Protein AF-A0A6N8F718-F1 (afdb_monomer_lite)

Radius of gyration: 17.51 Å; chains: 1; bounding box: 47×21×45 Å

Organism: NCBI:txid555083

Secondary structure (DSSP, 8-state):
-HHHHHHHHHHHHHHHHHHHHHHHHHHHHHHHHHHHSSSS-----HHHHHHHHHHHHHHHHHHHHHHHHHHHHHHTT-

Sequence (78 aa):
MKNIKELWFWFRLVICPILILHGVYVIGKLVGNSLVSQSGLPNLDSSHFAPLAGAFCALNVLFYTWKEAKVRFSVKHQ

Structure (mmCIF, N/CA/C/O backbone):
data_AF-A0A6N8F718-F1
#
_entry.id   AF-A0A6N8F718-F1
#
loop_
_atom_site.group_PDB
_atom_site.id
_atom_site.type_symbol
_atom_site.label_atom_id
_atom_site.label_alt_id
_atom_site.label_comp_id
_atom_site.label_asym_id
_atom_site.label_entity_id
_atom_site.label_seq_id
_atom_site.pdbx_PDB_ins_code
_atom_site.Cartn_x
_atom_site.Cartn_y
_atom_site.Cartn_z
_atom_site.occupancy
_atom_site.B_iso_or_equiv
_atom_site.auth_seq_id
_atom_site.auth_comp_id
_atom_site.auth_asym_id
_atom_site.auth_atom_id
_atom_site.pdbx_PDB_model_num
ATOM 1 N N . MET A 1 1 ? -11.820 10.763 20.719 1.00 59.94 1 MET A N 1
ATOM 2 C CA . MET A 1 1 ? -10.706 9.824 20.416 1.00 59.94 1 MET A CA 1
ATOM 3 C C . MET A 1 1 ? -11.096 8.638 19.528 1.00 59.94 1 MET A C 1
ATOM 5 O O . MET A 1 1 ? -10.305 8.297 18.659 1.00 59.94 1 MET A O 1
ATOM 9 N N . LYS A 1 2 ? -12.270 8.005 19.704 1.00 72.06 2 LYS A N 1
ATOM 10 C CA . LYS A 1 2 ? -12.688 6.824 18.915 1.00 72.06 2 LYS A CA 1
ATOM 11 C C . LYS A 1 2 ? -12.773 7.107 17.401 1.00 72.06 2 LYS A C 1
ATOM 13 O O . LYS A 1 2 ? -12.138 6.404 16.626 1.00 72.06 2 LYS A O 1
ATOM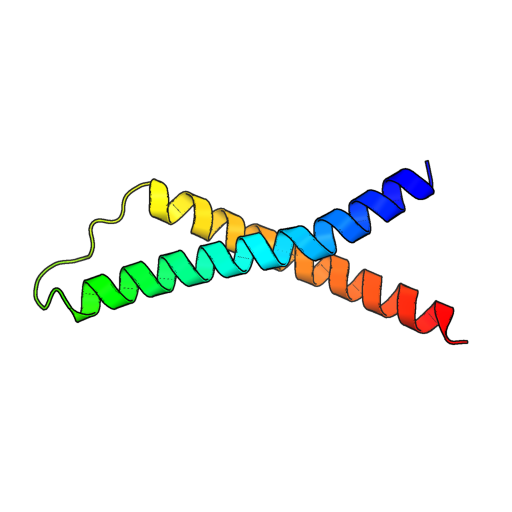 18 N N . ASN A 1 3 ? -13.404 8.222 17.020 1.00 78.31 3 ASN A N 1
ATOM 19 C CA . ASN A 1 3 ? -13.524 8.655 15.617 1.00 78.31 3 ASN A CA 1
ATOM 20 C C . ASN A 1 3 ? -12.171 8.960 14.953 1.00 78.31 3 ASN A C 1
ATOM 22 O O . ASN A 1 3 ? -11.981 8.645 13.790 1.00 78.31 3 ASN A O 1
ATOM 26 N N . ILE A 1 4 ? -11.207 9.518 15.694 1.00 85.56 4 ILE A N 1
ATOM 27 C CA . ILE A 1 4 ? -9.861 9.821 15.170 1.00 85.56 4 ILE A CA 1
ATOM 28 C C . ILE A 1 4 ? -9.112 8.522 14.848 1.00 85.56 4 ILE A C 1
ATOM 30 O O . ILE A 1 4 ? -8.494 8.408 13.794 1.00 85.56 4 ILE A O 1
ATOM 34 N N . LYS A 1 5 ? -9.203 7.517 15.731 1.00 82.06 5 LYS A N 1
ATOM 35 C CA . LYS A 1 5 ? -8.594 6.195 15.509 1.00 82.06 5 LYS A CA 1
ATOM 36 C C . LYS A 1 5 ? -9.229 5.466 14.324 1.00 82.06 5 LYS A C 1
ATOM 38 O O . LYS A 1 5 ? -8.529 4.791 13.579 1.00 82.06 5 LYS A O 1
ATOM 43 N N . GLU A 1 6 ? -10.541 5.604 14.149 1.00 83.25 6 GLU A N 1
ATOM 44 C CA . GLU A 1 6 ? -11.263 5.021 13.017 1.00 83.25 6 GLU A CA 1
ATOM 45 C C . GLU A 1 6 ? -10.914 5.723 11.701 1.00 83.25 6 GLU A C 1
ATOM 47 O O . GLU A 1 6 ? -10.570 5.051 10.732 1.00 83.25 6 GLU A O 1
ATOM 52 N N . LEU A 1 7 ? -10.876 7.058 11.684 1.00 86.69 7 LEU A N 1
ATOM 53 C CA . LEU A 1 7 ? -10.449 7.831 10.518 1.00 86.69 7 LEU A CA 1
ATOM 54 C C . LEU A 1 7 ? -9.022 7.455 10.093 1.00 86.69 7 LEU A C 1
ATOM 56 O O . LEU A 1 7 ? -8.749 7.258 8.913 1.00 86.69 7 LEU A O 1
ATOM 60 N N . TRP A 1 8 ? -8.117 7.292 11.059 1.00 85.12 8 TRP A N 1
ATOM 61 C CA . TRP A 1 8 ? -6.729 6.921 10.794 1.00 85.12 8 TRP A CA 1
ATOM 62 C C . TRP A 1 8 ? -6.570 5.483 10.280 1.00 85.12 8 TRP A C 1
ATOM 64 O O . TRP A 1 8 ? -5.702 5.205 9.451 1.00 85.12 8 TRP A O 1
ATOM 74 N N . PHE A 1 9 ? -7.435 4.572 10.729 1.00 85.50 9 PHE A N 1
ATOM 75 C CA . PHE A 1 9 ? -7.523 3.218 10.191 1.00 85.50 9 PHE A CA 1
ATOM 76 C C . PHE A 1 9 ? -7.935 3.230 8.712 1.00 85.50 9 PHE A C 1
ATOM 78 O O . PHE A 1 9 ? -7.247 2.632 7.886 1.00 85.50 9 PHE A O 1
ATOM 85 N N . TRP A 1 10 ? -8.997 3.965 8.364 1.00 85.31 10 TRP A N 1
ATOM 86 C CA . TRP A 1 10 ? -9.444 4.118 6.974 1.00 85.31 10 TRP A CA 1
ATOM 87 C C . TRP A 1 10 ? -8.386 4.790 6.099 1.00 85.31 10 TRP A C 1
ATOM 89 O O . TRP A 1 10 ? -8.119 4.341 4.988 1.00 85.31 10 TRP A O 1
ATOM 99 N N . PHE A 1 11 ? -7.722 5.813 6.632 1.00 86.69 11 PHE A N 1
ATOM 100 C CA . PHE A 1 11 ? -6.628 6.501 5.958 1.00 86.69 11 PHE A CA 1
ATOM 101 C C . PHE A 1 11 ? -5.478 5.543 5.614 1.00 86.69 11 PHE A C 1
ATOM 103 O O . PHE A 1 11 ? -5.041 5.494 4.466 1.00 86.69 11 PHE A O 1
ATOM 110 N N . ARG A 1 12 ? -5.036 4.710 6.568 1.00 86.31 12 ARG A N 1
ATOM 111 C CA . ARG A 1 12 ? -4.029 3.661 6.318 1.00 86.31 12 ARG A CA 1
ATOM 112 C C . ARG A 1 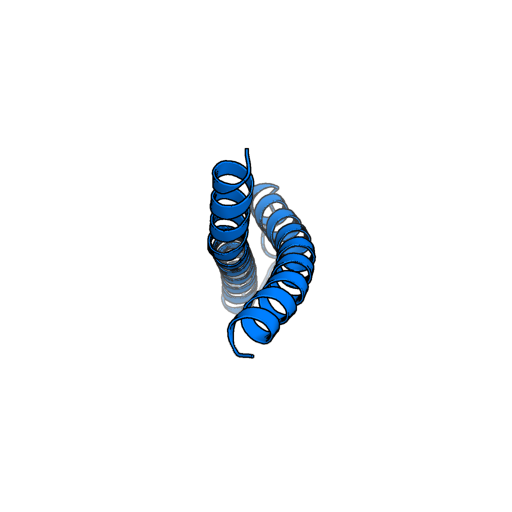12 ? -4.497 2.635 5.290 1.00 86.31 12 ARG A C 1
ATOM 114 O O . ARG A 1 12 ? -3.714 2.251 4.426 1.00 86.31 12 ARG A O 1
ATOM 121 N N . LEU A 1 13 ? -5.758 2.214 5.367 1.00 85.88 13 LEU A N 1
ATOM 122 C CA . LEU A 1 13 ? -6.340 1.238 4.446 1.00 85.88 13 LEU A CA 1
ATOM 123 C C . LEU A 1 13 ? -6.299 1.721 2.985 1.00 85.88 13 LEU A C 1
ATOM 125 O O . LEU A 1 13 ? -6.097 0.908 2.092 1.00 85.88 13 LEU A O 1
ATOM 129 N N . VAL A 1 14 ? -6.452 3.029 2.747 1.00 88.00 14 VAL A N 1
ATOM 130 C CA . VAL A 1 14 ? -6.435 3.634 1.403 1.00 88.00 14 VAL A CA 1
ATOM 131 C C . VAL A 1 14 ? -5.026 4.032 0.955 1.00 88.00 14 VAL A C 1
ATOM 133 O O . VAL A 1 14 ? -4.669 3.839 -0.201 1.00 88.00 14 VAL A O 1
ATOM 136 N N . ILE A 1 15 ? -4.186 4.561 1.845 1.00 88.25 15 ILE A N 1
ATOM 137 C CA . ILE A 1 15 ? -2.865 5.086 1.454 1.00 88.25 15 ILE A CA 1
ATOM 138 C C . ILE A 1 15 ? -1.824 3.999 1.254 1.00 88.25 15 ILE A C 1
ATOM 140 O O . ILE A 1 15 ? -1.004 4.103 0.341 1.00 88.25 15 ILE A O 1
ATOM 144 N N . CYS A 1 16 ? -1.849 2.942 2.065 1.00 88.12 16 CYS A N 1
ATOM 145 C CA . CYS A 1 16 ? -0.916 1.838 1.887 1.00 88.12 16 CYS A CA 1
ATOM 146 C C . CYS A 1 16 ? -0.997 1.206 0.481 1.00 88.12 16 CYS A C 1
ATOM 148 O O . CYS A 1 16 ? 0.060 1.069 -0.132 1.00 88.12 16 CYS A O 1
ATOM 150 N N . PRO A 1 17 ? -2.173 0.876 -0.096 1.00 87.50 17 PRO A N 1
ATOM 151 C CA . PRO A 1 17 ? -2.228 0.348 -1.460 1.00 87.50 17 PRO A CA 1
ATOM 152 C C . PRO A 1 17 ? -1.755 1.353 -2.517 1.00 87.50 17 PRO A C 1
ATOM 154 O O . PRO A 1 17 ? -1.114 0.939 -3.478 1.00 87.50 17 PRO A O 1
ATOM 157 N N . ILE A 1 18 ? -1.968 2.661 -2.327 1.00 89.25 18 ILE A N 1
ATOM 158 C CA . ILE A 1 18 ? -1.432 3.694 -3.234 1.00 89.25 18 ILE A CA 1
ATOM 159 C C . ILE A 1 18 ? 0.106 3.681 -3.229 1.00 89.25 18 ILE A C 1
ATOM 161 O O . ILE A 1 18 ? 0.729 3.685 -4.290 1.00 89.25 18 ILE A O 1
ATOM 165 N N . LEU A 1 19 ? 0.728 3.606 -2.048 1.00 86.81 19 LEU A N 1
ATOM 166 C CA . LEU A 1 19 ? 2.189 3.520 -1.915 1.00 86.81 19 LEU A CA 1
ATOM 167 C C . LEU A 1 19 ? 2.755 2.240 -2.543 1.00 86.81 19 LEU A C 1
ATOM 169 O O . LEU A 1 19 ? 3.814 2.272 -3.167 1.00 86.81 19 LEU A O 1
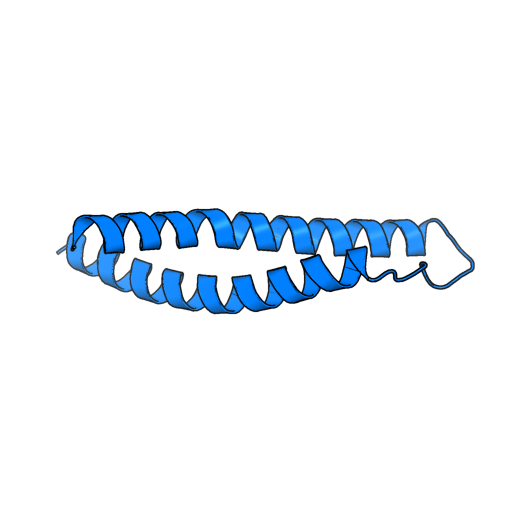ATOM 173 N N . ILE A 1 20 ? 2.038 1.122 -2.414 1.00 89.94 20 ILE A N 1
ATOM 174 C CA . ILE A 1 20 ? 2.427 -0.154 -3.023 1.00 89.94 20 ILE A CA 1
ATOM 175 C C . ILE A 1 20 ? 2.357 -0.065 -4.548 1.00 89.94 20 ILE A C 1
ATOM 177 O O . ILE A 1 20 ? 3.319 -0.439 -5.214 1.00 89.94 20 ILE A O 1
ATOM 181 N N . LEU A 1 21 ? 1.270 0.480 -5.104 1.00 90.25 21 LEU A N 1
ATOM 182 C CA . LEU A 1 21 ? 1.130 0.701 -6.547 1.00 90.25 21 LEU A CA 1
ATOM 183 C C . LEU A 1 21 ? 2.250 1.590 -7.091 1.00 90.25 21 LEU A C 1
ATOM 185 O O . LEU A 1 21 ? 2.809 1.295 -8.145 1.00 90.25 21 LEU A O 1
ATOM 189 N N . HIS A 1 22 ? 2.625 2.634 -6.351 1.00 88.00 22 HIS A N 1
ATOM 190 C CA . HIS A 1 22 ? 3.748 3.488 -6.719 1.00 88.00 22 HIS A CA 1
ATOM 191 C C . HIS A 1 22 ? 5.081 2.719 -6.726 1.00 88.00 22 HIS A C 1
ATOM 193 O O . HIS A 1 22 ? 5.866 2.855 -7.663 1.00 88.00 22 HIS A O 1
ATOM 199 N N . GLY A 1 23 ? 5.322 1.852 -5.737 1.00 87.50 23 GLY A N 1
ATOM 200 C CA . GLY A 1 23 ? 6.484 0.958 -5.732 1.00 87.50 23 GLY A CA 1
ATOM 201 C C . GLY A 1 23 ? 6.504 0.000 -6.927 1.00 87.50 23 GLY A C 1
ATOM 202 O O . GLY A 1 23 ? 7.525 -0.122 -7.600 1.00 87.50 23 GLY A O 1
ATOM 203 N N . VAL A 1 24 ? 5.365 -0.624 -7.246 1.00 89.31 24 VAL A N 1
ATOM 204 C CA . VAL A 1 24 ? 5.221 -1.520 -8.409 1.00 89.31 24 VAL A CA 1
ATOM 205 C C . VAL A 1 24 ? 5.464 -0.771 -9.719 1.00 89.31 24 VAL A C 1
ATOM 207 O O . VAL A 1 24 ? 6.155 -1.288 -10.593 1.00 89.31 24 VAL A O 1
ATOM 210 N N . TYR A 1 25 ? 4.964 0.460 -9.848 1.00 89.31 25 TYR A N 1
ATOM 211 C CA . TYR A 1 25 ? 5.215 1.310 -11.011 1.00 89.31 25 TYR A CA 1
ATOM 212 C C . TYR A 1 25 ? 6.711 1.591 -11.204 1.00 89.31 25 TYR A C 1
ATOM 214 O O . TYR A 1 25 ? 7.222 1.471 -12.317 1.00 89.31 25 TYR A O 1
ATOM 222 N N . VAL A 1 26 ? 7.432 1.907 -10.125 1.00 86.69 26 VAL A N 1
ATOM 223 C CA . VAL A 1 26 ? 8.884 2.136 -10.174 1.00 86.69 26 VAL A CA 1
ATOM 224 C C . VAL A 1 26 ? 9.630 0.871 -10.598 1.00 86.69 26 VAL A C 1
ATOM 226 O O . VAL A 1 26 ? 10.484 0.952 -11.479 1.00 86.69 26 VAL A O 1
ATOM 229 N N . ILE A 1 27 ? 9.273 -0.299 -10.051 1.00 86.25 27 ILE A N 1
ATOM 230 C CA . ILE A 1 27 ? 9.847 -1.590 -10.471 1.00 86.25 27 ILE A CA 1
ATOM 231 C C . ILE A 1 27 ? 9.574 -1.832 -11.960 1.00 86.25 27 ILE A C 1
ATOM 233 O O . ILE A 1 27 ? 10.496 -2.141 -12.709 1.00 86.25 27 ILE A O 1
ATOM 237 N N . GLY A 1 28 ? 8.327 -1.651 -12.404 1.00 86.50 28 GLY A N 1
ATOM 238 C CA . GLY A 1 28 ? 7.928 -1.844 -13.797 1.00 86.50 28 GLY A CA 1
ATOM 239 C C . GLY 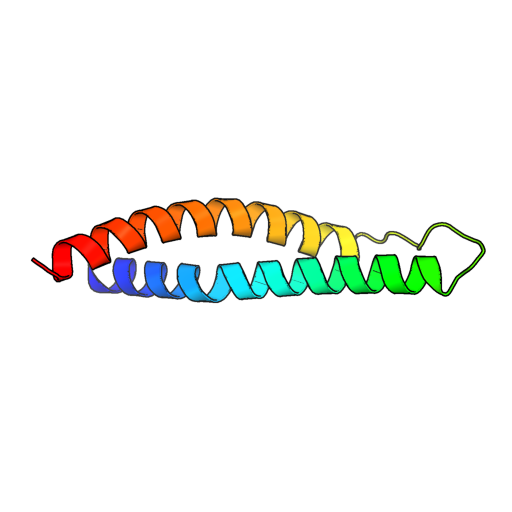A 1 28 ? 8.679 -0.924 -14.758 1.00 86.50 28 GLY A C 1
ATOM 240 O O . GLY A 1 28 ? 9.155 -1.378 -15.794 1.00 86.50 28 GLY A O 1
ATOM 241 N N . LYS A 1 29 ? 8.866 0.348 -14.388 1.00 84.69 29 LYS A N 1
ATOM 242 C CA . LYS A 1 29 ? 9.672 1.305 -15.157 1.00 84.69 29 LYS A CA 1
ATOM 243 C C . LYS A 1 29 ? 11.141 0.885 -15.217 1.00 84.69 29 LYS A C 1
ATOM 245 O O . LYS A 1 29 ? 11.760 0.992 -16.272 1.00 84.69 29 LYS A O 1
ATOM 250 N N . LEU A 1 30 ? 11.695 0.392 -14.109 1.00 82.12 30 LEU A N 1
ATOM 251 C CA . LEU A 1 30 ? 13.085 -0.052 -14.044 1.00 82.12 30 LEU A CA 1
ATOM 252 C C . LEU A 1 30 ? 13.326 -1.282 -14.930 1.00 82.12 30 LEU A C 1
ATOM 254 O O . LEU A 1 30 ? 14.279 -1.310 -15.706 1.00 82.12 30 LEU A O 1
ATOM 258 N N . VAL A 1 31 ? 12.427 -2.267 -14.850 1.00 84.38 31 VAL A N 1
ATOM 259 C CA . VAL A 1 31 ? 12.454 -3.478 -15.681 1.00 84.38 31 VAL A CA 1
ATOM 260 C C . VAL A 1 31 ? 12.243 -3.120 -17.151 1.00 84.38 31 VAL A C 1
ATOM 262 O O . VAL A 1 31 ? 13.017 -3.556 -17.994 1.00 84.38 31 VAL A O 1
ATOM 265 N N . GLY A 1 32 ? 11.255 -2.279 -17.468 1.00 83.31 32 GLY A N 1
ATOM 266 C CA . GLY A 1 32 ? 10.986 -1.827 -18.835 1.00 83.31 32 GLY A CA 1
ATOM 267 C C . GLY A 1 32 ? 12.186 -1.117 -19.461 1.00 83.31 32 GLY A C 1
ATOM 268 O O . GLY A 1 32 ? 12.594 -1.464 -20.566 1.00 83.31 32 GLY A O 1
ATOM 269 N N . ASN A 1 33 ? 12.816 -0.197 -18.725 1.00 80.31 33 ASN A N 1
ATOM 270 C CA . ASN A 1 33 ? 14.048 0.449 -19.172 1.00 80.31 33 ASN A CA 1
ATOM 271 C C . ASN A 1 33 ? 15.180 -0.565 -19.362 1.00 80.31 33 ASN A C 1
ATOM 273 O O . ASN A 1 33 ? 15.875 -0.503 -20.367 1.00 80.31 33 ASN A O 1
ATOM 277 N N . SER A 1 34 ? 15.338 -1.526 -18.449 1.00 76.06 34 SER A N 1
ATOM 278 C CA . SER A 1 34 ? 16.366 -2.566 -18.571 1.00 76.06 34 SER A CA 1
ATOM 279 C C . SER A 1 34 ? 16.154 -3.499 -19.768 1.00 76.06 34 SER A C 1
ATOM 281 O O . SER A 1 34 ? 17.129 -4.026 -20.289 1.00 76.06 34 SER A O 1
ATOM 283 N N . LEU A 1 35 ? 14.909 -3.742 -20.185 1.00 80.25 35 LEU A N 1
ATOM 284 C CA . LEU A 1 35 ? 14.593 -4.591 -21.339 1.00 80.25 35 LEU A CA 1
ATOM 285 C C . LEU A 1 35 ? 14.774 -3.845 -22.668 1.00 80.25 35 LEU A C 1
ATOM 287 O O . LEU A 1 35 ? 15.208 -4.439 -23.653 1.00 80.25 35 LEU A O 1
ATOM 291 N N . VAL A 1 36 ? 14.441 -2.551 -22.699 1.00 77.12 36 VAL A N 1
ATOM 292 C CA . VAL A 1 36 ? 14.602 -1.692 -23.884 1.00 77.12 36 VAL A CA 1
ATOM 293 C C . VAL A 1 36 ? 16.072 -1.320 -24.096 1.00 77.12 36 VAL A C 1
ATOM 295 O O . VAL A 1 36 ? 16.559 -1.307 -25.224 1.00 77.12 36 VAL A O 1
ATOM 298 N N . SER A 1 37 ? 16.805 -1.049 -23.018 1.00 67.31 37 SER A N 1
ATOM 299 C CA . SER A 1 37 ? 18.243 -0.803 -23.046 1.00 67.31 37 SER A CA 1
ATOM 300 C C . SER A 1 37 ? 18.992 -2.138 -23.055 1.00 67.31 37 SER A C 1
ATOM 302 O O . SER A 1 37 ? 19.456 -2.595 -22.020 1.00 67.31 37 SER A O 1
ATOM 304 N N . GLN A 1 38 ? 19.141 -2.763 -24.228 1.00 61.44 38 GLN A N 1
ATOM 305 C CA . GLN A 1 38 ? 19.871 -4.033 -24.442 1.00 61.44 38 GLN A CA 1
ATOM 306 C C . GLN A 1 38 ? 21.346 -4.059 -23.961 1.00 61.44 38 GLN A C 1
ATOM 30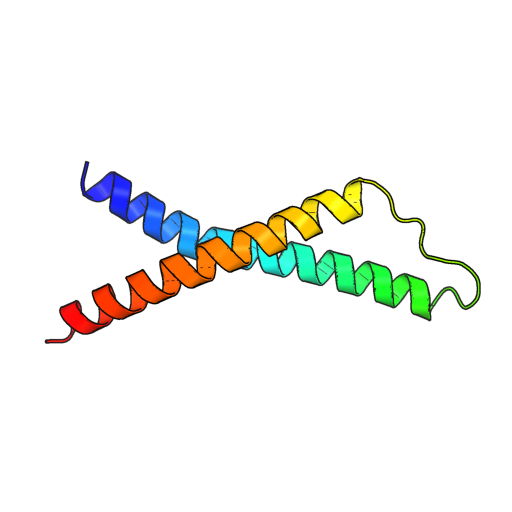8 O O . GLN A 1 38 ? 22.043 -5.053 -24.151 1.00 61.44 38 GLN A O 1
ATOM 313 N N . SER A 1 39 ? 21.852 -3.003 -23.327 1.00 57.91 39 SER A N 1
ATOM 314 C CA . SER A 1 39 ? 23.233 -2.898 -22.868 1.00 57.91 39 SER A CA 1
ATOM 315 C C . SER A 1 39 ? 23.356 -1.848 -21.758 1.00 57.91 39 SER A C 1
ATOM 317 O O . SER A 1 39 ? 23.482 -0.657 -22.038 1.00 57.91 39 SER A O 1
ATOM 319 N N . GLY A 1 40 ? 23.327 -2.287 -20.497 1.00 58.00 40 GLY A N 1
ATOM 320 C CA . GLY A 1 40 ? 23.674 -1.463 -19.334 1.00 58.00 40 GLY A CA 1
ATOM 321 C C . GLY A 1 40 ? 22.688 -1.598 -18.176 1.00 58.00 40 GLY A C 1
ATOM 322 O O . GLY A 1 40 ? 21.484 -1.446 -18.356 1.00 58.00 40 GLY A O 1
ATOM 323 N N . LEU A 1 41 ? 23.213 -1.874 -16.978 1.00 61.78 41 LEU A N 1
ATOM 324 C CA . LEU A 1 41 ? 22.449 -1.878 -15.729 1.00 61.78 41 LEU A CA 1
ATOM 325 C C . LEU A 1 41 ? 21.679 -0.543 -15.610 1.00 61.78 41 LEU A C 1
ATOM 327 O O . LEU A 1 41 ? 22.307 0.509 -15.768 1.00 61.78 41 LEU A O 1
ATOM 331 N N . PRO A 1 42 ? 20.354 -0.542 -15.359 1.00 64.62 42 PRO A N 1
ATOM 332 C CA . PRO A 1 42 ? 19.604 0.702 -15.224 1.00 64.62 42 PRO A CA 1
ATOM 333 C C . PRO A 1 42 ? 20.220 1.550 -14.109 1.00 64.62 42 PRO A C 1
ATOM 335 O O . PRO A 1 42 ? 20.536 1.030 -13.039 1.00 64.62 42 PRO A O 1
ATOM 338 N N . ASN A 1 43 ? 20.399 2.851 -14.359 1.00 68.06 43 ASN A N 1
ATOM 339 C CA . ASN A 1 43 ? 20.969 3.762 -13.370 1.00 68.06 43 ASN A CA 1
ATOM 340 C C . ASN A 1 43 ? 20.033 3.838 -12.148 1.00 68.06 43 ASN A C 1
ATOM 342 O O . ASN A 1 43 ? 18.949 4.430 -12.193 1.00 68.06 43 ASN A O 1
ATOM 346 N N . LEU A 1 44 ? 20.423 3.142 -11.083 1.00 67.44 44 LEU A N 1
ATOM 347 C CA . LEU A 1 44 ? 19.677 3.005 -9.841 1.00 67.44 44 LEU A CA 1
ATOM 348 C C . LEU A 1 44 ? 19.993 4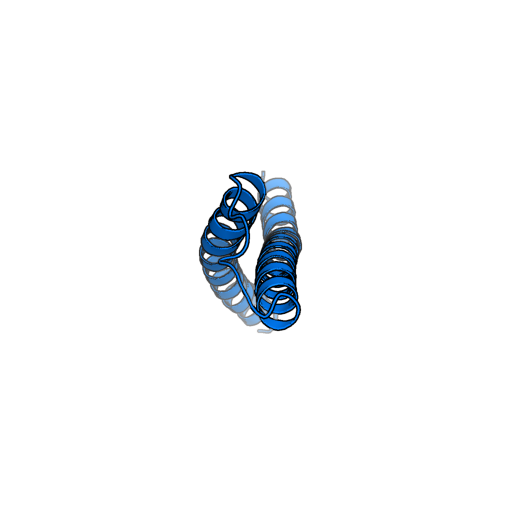.198 -8.942 1.00 67.44 44 LEU A C 1
ATOM 350 O O . LEU A 1 44 ? 20.933 4.161 -8.154 1.00 67.44 44 LEU A O 1
ATOM 354 N N . ASP A 1 45 ? 19.199 5.258 -9.061 1.00 68.25 45 ASP A N 1
ATOM 355 C CA . ASP A 1 45 ? 19.306 6.409 -8.170 1.00 68.25 45 ASP A CA 1
ATOM 356 C C . ASP A 1 45 ? 18.490 6.204 -6.877 1.00 68.25 45 ASP A C 1
ATOM 358 O O . ASP A 1 45 ? 17.550 5.404 -6.806 1.00 68.25 45 ASP A O 1
ATOM 362 N N . SER A 1 46 ? 18.824 6.978 -5.848 1.00 69.50 46 SER A N 1
ATOM 363 C CA . SER A 1 46 ? 18.107 7.103 -4.573 1.00 69.50 46 SER A CA 1
ATOM 364 C C . SER A 1 46 ? 16.589 7.292 -4.731 1.00 69.50 46 SER A C 1
ATOM 366 O O . SER A 1 46 ? 15.803 6.791 -3.920 1.00 69.50 46 SER A O 1
ATOM 368 N N . SER A 1 47 ? 16.167 7.937 -5.823 1.00 73.56 47 SER A N 1
ATOM 369 C CA . SER A 1 47 ? 14.765 8.149 -6.196 1.00 73.56 47 SER A CA 1
ATOM 370 C C . SER A 1 47 ? 13.992 6.859 -6.505 1.00 73.56 47 SER A C 1
ATOM 372 O O . SER A 1 47 ? 12.766 6.857 -6.406 1.00 73.56 47 SER A O 1
ATOM 374 N N . HIS A 1 48 ? 14.673 5.752 -6.822 1.00 72.44 48 HIS A N 1
ATOM 375 C CA . HIS A 1 48 ? 14.054 4.436 -7.009 1.00 72.44 48 HIS A CA 1
ATOM 376 C C . HIS A 1 48 ? 14.007 3.622 -5.708 1.00 72.44 48 HIS A C 1
ATOM 378 O O . HIS A 1 48 ? 13.051 2.881 -5.478 1.00 72.44 48 HIS A O 1
ATOM 384 N N . PHE A 1 49 ? 14.996 3.792 -4.824 1.00 77.56 49 PHE A N 1
ATOM 385 C CA . PHE A 1 49 ? 15.072 3.065 -3.553 1.00 77.56 49 PHE A CA 1
ATOM 386 C C . PHE A 1 49 ? 14.052 3.549 -2.519 1.00 77.56 49 PHE A C 1
ATOM 388 O O . PHE A 1 49 ? 13.438 2.726 -1.839 1.00 77.56 49 PHE A O 1
ATOM 395 N N . ALA A 1 50 ? 13.829 4.862 -2.417 1.00 81.00 50 ALA A N 1
ATOM 396 C CA . ALA A 1 50 ? 12.856 5.433 -1.484 1.00 81.00 50 ALA A CA 1
ATOM 397 C C . ALA A 1 50 ? 11.419 4.885 -1.673 1.00 81.00 50 ALA A C 1
ATOM 399 O O . ALA A 1 50 ? 10.830 4.415 -0.695 1.00 81.00 50 ALA A O 1
ATOM 400 N N . PRO A 1 51 ? 10.840 4.863 -2.891 1.00 81.19 51 PRO A N 1
ATOM 401 C CA . PRO A 1 51 ? 9.506 4.302 -3.106 1.00 81.19 51 PRO A CA 1
ATOM 402 C C . PRO A 1 51 ? 9.451 2.776 -2.947 1.00 81.19 51 PRO A C 1
ATOM 404 O O . PRO A 1 51 ? 8.431 2.264 -2.496 1.00 81.19 51 PRO A O 1
ATOM 407 N N . LEU A 1 52 ? 10.534 2.048 -3.241 1.00 83.12 52 LEU A N 1
ATOM 408 C CA . LEU A 1 52 ? 10.630 0.602 -3.002 1.00 83.12 52 LEU A CA 1
ATOM 409 C C . LEU A 1 52 ? 10.606 0.266 -1.504 1.00 83.12 52 LEU A C 1
ATOM 411 O O . LEU A 1 52 ? 9.795 -0.550 -1.064 1.00 83.12 52 LEU A O 1
ATOM 415 N N . ALA A 1 53 ? 11.441 0.934 -0.706 1.00 85.31 53 ALA A N 1
ATOM 416 C CA . ALA A 1 53 ? 11.457 0.771 0.747 1.00 85.31 53 ALA A CA 1
ATOM 417 C C . ALA A 1 53 ? 10.114 1.186 1.375 1.00 85.31 53 ALA A C 1
ATOM 419 O O . ALA A 1 53 ? 9.579 0.490 2.242 1.00 85.31 53 ALA A O 1
ATOM 420 N N . GLY A 1 54 ? 9.526 2.282 0.880 1.00 84.56 54 GLY A N 1
ATOM 421 C CA . GLY A 1 54 ? 8.192 2.733 1.267 1.00 84.56 54 GLY A CA 1
ATOM 422 C C . GLY A 1 54 ? 7.105 1.699 0.963 1.00 84.56 54 GLY A C 1
ATOM 423 O O . GLY A 1 54 ? 6.274 1.421 1.827 1.00 84.56 54 GLY A O 1
ATOM 424 N N . ALA A 1 55 ? 7.140 1.072 -0.214 1.00 86.25 55 ALA A N 1
ATOM 425 C CA . ALA A 1 55 ? 6.195 0.028 -0.601 1.00 86.25 55 ALA A CA 1
ATOM 426 C C . ALA A 1 55 ? 6.328 -1.238 0.264 1.00 86.25 55 ALA A C 1
ATOM 428 O O . ALA A 1 55 ? 5.315 -1.780 0.709 1.00 86.25 55 ALA A O 1
ATOM 429 N N . PHE A 1 56 ? 7.552 -1.676 0.582 1.00 86.88 56 PHE A N 1
ATOM 430 C CA . PHE A 1 56 ? 7.786 -2.811 1.490 1.00 86.88 56 PHE A CA 1
ATOM 431 C C . PHE A 1 56 ? 7.281 -2.548 2.915 1.00 86.88 56 PHE A C 1
ATOM 433 O O . PHE A 1 56 ? 6.677 -3.422 3.546 1.00 86.88 56 PHE A O 1
ATOM 440 N N . CYS A 1 57 ? 7.485 -1.332 3.425 1.00 87.88 57 CYS A N 1
ATOM 441 C CA . CYS A 1 57 ? 6.939 -0.924 4.717 1.00 87.88 57 CYS A CA 1
ATOM 442 C C . CYS A 1 57 ? 5.400 -0.876 4.675 1.00 87.88 57 CYS A C 1
ATOM 444 O O . CYS A 1 57 ? 4.726 -1.433 5.546 1.00 87.88 57 CYS A O 1
ATOM 446 N N . ALA A 1 58 ? 4.835 -0.293 3.614 1.00 87.62 58 ALA A N 1
ATOM 447 C CA . ALA A 1 58 ? 3.394 -0.191 3.415 1.00 87.62 58 ALA A CA 1
ATOM 448 C C . ALA A 1 58 ? 2.707 -1.559 3.279 1.00 87.62 58 ALA A C 1
ATOM 450 O O . ALA A 1 58 ? 1.584 -1.698 3.757 1.00 87.62 58 ALA A O 1
ATOM 451 N N . LEU A 1 59 ? 3.365 -2.575 2.705 1.00 86.94 59 LEU A N 1
ATOM 452 C CA . LEU A 1 59 ? 2.854 -3.952 2.631 1.00 86.94 59 LEU A CA 1
ATOM 453 C C . LEU A 1 59 ? 2.635 -4.565 4.015 1.00 86.94 59 LEU A C 1
ATOM 455 O O . LEU A 1 59 ? 1.563 -5.105 4.287 1.00 86.94 59 LEU A O 1
ATOM 459 N N . ASN A 1 60 ? 3.626 -4.453 4.903 1.00 86.25 60 ASN A N 1
ATOM 460 C CA . ASN A 1 60 ? 3.519 -4.973 6.267 1.00 86.25 60 ASN A CA 1
ATOM 461 C C . ASN A 1 60 ? 2.404 -4.271 7.046 1.00 86.25 60 ASN A C 1
ATOM 463 O O . ASN A 1 60 ? 1.592 -4.926 7.705 1.00 86.25 60 ASN A O 1
ATOM 467 N N . VAL A 1 61 ? 2.334 -2.941 6.925 1.00 87.75 61 VAL A N 1
ATOM 468 C CA . VAL A 1 61 ? 1.274 -2.149 7.556 1.00 87.75 61 VAL A CA 1
ATOM 469 C C . VAL A 1 61 ? -0.089 -2.558 7.006 1.00 87.75 61 VAL A C 1
ATOM 471 O O . VAL A 1 61 ? -0.967 -2.860 7.807 1.00 87.75 61 VAL A O 1
ATOM 474 N N . LEU A 1 62 ? -0.245 -2.649 5.679 1.00 87.94 62 LEU A N 1
ATOM 475 C CA . LEU A 1 62 ? -1.494 -3.039 5.022 1.00 87.94 62 LEU A CA 1
ATOM 476 C C . LEU A 1 62 ? -1.956 -4.432 5.439 1.00 87.94 62 LEU A C 1
ATOM 478 O O . LEU A 1 62 ? -3.138 -4.629 5.697 1.00 87.94 62 LEU A O 1
ATOM 482 N N . PHE A 1 63 ? -1.043 -5.399 5.521 1.00 86.25 63 PHE A N 1
ATOM 483 C CA . PHE A 1 63 ? -1.378 -6.760 5.927 1.00 86.25 63 PHE A CA 1
ATOM 484 C C . PHE A 1 63 ? -1.924 -6.804 7.360 1.00 86.25 63 PHE A C 1
ATOM 486 O O . PHE A 1 63 ? -2.908 -7.496 7.639 1.00 86.25 63 PHE A O 1
ATOM 493 N N . TYR A 1 64 ? -1.327 -6.021 8.263 1.00 85.81 64 TYR A N 1
ATOM 494 C CA . TYR A 1 64 ? -1.821 -5.880 9.627 1.00 85.81 64 TYR A CA 1
ATOM 495 C C . TYR A 1 64 ? -3.192 -5.188 9.668 1.00 85.81 64 TYR A C 1
ATOM 497 O O . TYR A 1 64 ? -4.126 -5.730 10.265 1.00 85.81 64 TYR A O 1
ATOM 505 N N . THR A 1 65 ? -3.358 -4.043 8.988 1.00 85.81 65 THR A N 1
ATOM 506 C CA . THR A 1 65 ? -4.657 -3.350 8.926 1.00 85.81 65 THR A CA 1
ATOM 507 C C . THR A 1 65 ? -5.730 -4.203 8.265 1.00 85.81 65 THR A C 1
ATOM 509 O O . THR A 1 65 ? -6.875 -4.148 8.697 1.00 85.81 65 THR A O 1
ATOM 512 N N . TRP A 1 66 ? -5.395 -5.028 7.271 1.00 85.94 66 TRP A N 1
ATOM 513 C CA . TRP A 1 66 ? -6.339 -5.945 6.634 1.00 85.94 66 TRP A CA 1
ATOM 514 C C . TRP A 1 66 ? -6.811 -7.031 7.598 1.00 85.94 66 TRP A C 1
ATOM 516 O O . TRP A 1 66 ? -8.008 -7.312 7.670 1.00 85.94 66 TRP A O 1
ATOM 526 N N . LYS A 1 67 ? -5.902 -7.643 8.370 1.00 86.19 67 LYS A N 1
ATOM 527 C CA . LYS A 1 67 ? -6.291 -8.610 9.411 1.00 86.19 67 LYS A CA 1
ATOM 528 C C . LYS A 1 67 ? -7.248 -7.978 10.417 1.00 86.19 67 LYS A C 1
ATOM 530 O O . LYS A 1 67 ? -8.271 -8.577 10.743 1.00 86.19 67 LYS A O 1
ATOM 535 N N . GLU A 1 68 ? -6.950 -6.759 10.857 1.00 85.44 68 GLU A N 1
ATOM 536 C CA . GLU A 1 68 ? -7.818 -6.012 11.765 1.00 85.44 68 GLU A CA 1
ATOM 537 C C . GLU A 1 68 ? -9.168 -5.657 11.112 1.00 85.44 68 GLU A C 1
ATOM 539 O O . GLU A 1 68 ? -10.218 -5.827 11.734 1.00 85.44 68 GLU A O 1
ATOM 544 N N . ALA A 1 69 ? -9.164 -5.248 9.839 1.00 84.31 69 ALA A N 1
ATOM 545 C CA . ALA A 1 69 ? -10.366 -4.996 9.046 1.00 84.31 69 ALA A CA 1
ATOM 546 C C . ALA A 1 69 ? -11.264 -6.231 9.004 1.00 84.31 69 ALA A C 1
ATOM 548 O O . ALA A 1 69 ? -12.450 -6.144 9.306 1.00 84.31 69 ALA A O 1
ATOM 549 N N . LYS A 1 70 ? -10.686 -7.393 8.680 1.00 84.88 70 LYS A N 1
ATOM 550 C CA . LYS A 1 70 ? -11.408 -8.660 8.558 1.00 84.88 70 LYS A CA 1
ATOM 551 C C . LYS A 1 70 ? -12.152 -9.005 9.848 1.00 84.88 70 LYS A C 1
ATOM 553 O O . LYS A 1 70 ? -13.321 -9.365 9.785 1.00 84.88 70 LYS A O 1
ATOM 558 N N . VAL A 1 71 ? -11.511 -8.841 11.008 1.00 84.38 71 VAL A N 1
ATOM 559 C CA . VAL A 1 71 ? -12.158 -9.064 12.312 1.00 84.38 71 VAL A CA 1
ATOM 560 C C . VAL A 1 71 ? -13.287 -8.057 12.540 1.00 84.38 71 VAL A C 1
ATOM 562 O O . VAL A 1 71 ? -14.397 -8.449 12.886 1.00 84.38 71 VAL A O 1
ATOM 565 N N . ARG A 1 72 ? -13.048 -6.764 12.291 1.00 78.69 72 ARG A N 1
ATOM 566 C CA . ARG A 1 72 ? -14.058 -5.709 12.490 1.00 78.69 72 ARG A CA 1
ATOM 567 C C . ARG A 1 72 ? -15.282 -5.865 11.584 1.00 78.69 72 ARG A C 1
ATOM 569 O O . ARG A 1 72 ? -16.395 -5.613 12.037 1.00 78.69 72 ARG A O 1
ATOM 576 N N . PHE A 1 73 ? -15.088 -6.270 10.331 1.00 77.88 73 PHE A N 1
ATOM 577 C CA . PHE A 1 73 ? -16.184 -6.538 9.398 1.00 77.88 73 PHE A CA 1
ATOM 578 C C . PHE A 1 73 ? -16.914 -7.840 9.734 1.00 77.88 73 PHE A C 1
ATOM 580 O O . PHE A 1 73 ? -18.136 -7.872 9.654 1.00 77.88 73 PHE A O 1
ATOM 587 N N . SER A 1 74 ? -16.199 -8.873 10.193 1.00 76.06 74 SER A N 1
ATOM 588 C CA . SER A 1 74 ? -16.816 -10.131 10.631 1.00 76.06 74 SER A CA 1
ATOM 589 C C . SER A 1 74 ? -17.713 -9.947 11.857 1.00 76.06 74 SER A C 1
ATOM 591 O O . SER A 1 74 ? -18.777 -10.548 11.918 1.00 76.06 74 SER A O 1
ATOM 593 N N . VAL A 1 75 ? -17.311 -9.114 12.822 1.00 65.69 75 VAL A N 1
ATOM 594 C CA . VAL A 1 75 ? -18.096 -8.854 14.044 1.00 65.69 75 VAL A CA 1
ATOM 595 C C . VAL A 1 75 ? -19.282 -7.919 13.781 1.00 65.69 75 VAL A C 1
ATOM 597 O O . VAL A 1 75 ? -20.280 -7.997 14.479 1.00 65.69 75 VAL A O 1
ATOM 600 N N . LYS A 1 76 ? -19.217 -7.053 12.761 1.00 55.69 76 LYS A N 1
ATOM 601 C CA . LYS A 1 76 ? -20.350 -6.201 12.343 1.00 55.69 76 LYS A CA 1
ATOM 602 C C . LYS A 1 76 ? -21.424 -6.944 11.520 1.00 55.69 76 LYS A C 1
ATOM 604 O O . LYS A 1 76 ? -22.382 -6.305 11.090 1.00 55.69 76 LYS A O 1
ATOM 609 N N . HIS A 1 77 ? -21.256 -8.239 11.244 1.00 50.00 77 HIS A N 1
ATOM 610 C CA . HIS A 1 77 ? -22.200 -9.065 10.473 1.00 50.00 77 HIS A CA 1
ATOM 611 C C . HIS A 1 77 ? -22.823 -10.227 11.272 1.00 50.00 77 HIS A C 1
ATOM 613 O O . HIS A 1 77 ? -23.534 -11.040 10.685 1.00 50.00 77 HIS A O 1
ATOM 619 N N . GLN A 1 78 ? -22.596 -10.286 12.589 1.00 41.16 78 GLN A N 1
ATOM 620 C CA . GLN A 1 78 ? -23.436 -11.030 13.540 1.00 41.16 78 GLN A CA 1
ATOM 621 C C . GLN A 1 78 ? -24.315 -10.049 14.311 1.00 41.16 78 GLN A C 1
ATOM 623 O O . GLN A 1 78 ? -25.421 -10.472 14.706 1.00 41.16 78 GLN A O 1
#

pLDDT: mean 79.84, std 10.45, range [41.16, 90.25]

Foldseek 3Di:
DVVVVVVVLVVLLPVLVVLLVVLVVLVVVLVVCPVVPVDDRRPDDPVNVVSNVSNVVSVVSNVVSVVVVVVVVVVVVD